Protein AF-A0A136KV71-F1 (afdb_monomer)

Radius of gyration: 26.89 Å; Cα contacts (8 Å, |Δi|>4): 165; chains: 1; bounding box: 54×26×66 Å

Structure (mmCIF, N/CA/C/O backbone):
data_AF-A0A136KV71-F1
#
_entry.id   AF-A0A136KV71-F1
#
loop_
_atom_site.group_PDB
_atom_site.id
_atom_site.type_symbol
_atom_site.label_atom_id
_atom_site.label_alt_id
_atom_site.label_comp_id
_atom_site.label_asym_id
_atom_site.label_entity_id
_atom_site.label_seq_id
_atom_site.pdbx_PDB_ins_code
_atom_site.Cartn_x
_atom_site.Cartn_y
_atom_site.Cartn_z
_atom_site.occupancy
_atom_site.B_iso_or_equiv
_atom_site.auth_seq_id
_atom_site.auth_comp_id
_atom_site.auth_asym_id
_atom_site.auth_atom_id
_atom_site.pdbx_PDB_model_num
ATOM 1 N N . MET A 1 1 ? 0.129 -6.259 -42.209 1.00 40.81 1 MET A N 1
ATOM 2 C CA . MET A 1 1 ? 1.131 -6.061 -43.282 1.00 40.81 1 MET A CA 1
ATOM 3 C C . MET A 1 1 ? 2.513 -5.960 -42.633 1.00 40.81 1 MET A C 1
ATOM 5 O O . MET A 1 1 ? 2.962 -4.865 -42.352 1.00 40.81 1 MET A O 1
ATOM 9 N N . CYS A 1 2 ? 3.136 -7.091 -42.280 1.00 46.41 2 CYS A N 1
ATOM 10 C CA . CYS A 1 2 ? 4.347 -7.128 -41.432 1.00 46.41 2 CYS A CA 1
ATOM 11 C C . CYS A 1 2 ? 5.472 -8.001 -42.032 1.00 46.41 2 CYS A C 1
ATOM 13 O O . CYS A 1 2 ? 6.315 -8.516 -41.312 1.00 46.41 2 CYS A O 1
ATOM 15 N N . GLY A 1 3 ? 5.452 -8.228 -43.351 1.00 40.97 3 GLY A N 1
ATOM 16 C CA . GLY A 1 3 ? 6.391 -9.139 -44.025 1.00 40.97 3 GLY A CA 1
ATOM 17 C C . GLY A 1 3 ? 7.453 -8.457 -44.891 1.00 40.97 3 GLY A C 1
ATOM 18 O O . GLY A 1 3 ? 8.507 -9.033 -45.126 1.00 40.97 3 GLY A O 1
ATOM 19 N N . ALA A 1 4 ? 7.214 -7.226 -45.355 1.00 42.41 4 ALA A N 1
ATOM 20 C CA . ALA A 1 4 ? 8.092 -6.585 -46.341 1.00 42.41 4 ALA A CA 1
ATOM 21 C C . ALA A 1 4 ? 9.258 -5.792 -45.718 1.00 42.41 4 ALA A C 1
ATOM 23 O O . ALA A 1 4 ? 10.309 -5.652 -46.337 1.00 42.41 4 ALA A O 1
ATOM 24 N N . SER A 1 5 ? 9.116 -5.308 -44.479 1.00 46.31 5 SER A N 1
ATOM 25 C CA . SER A 1 5 ? 10.135 -4.463 -43.832 1.00 46.31 5 SER A CA 1
ATOM 26 C C . SER A 1 5 ? 11.303 -5.255 -43.232 1.00 46.31 5 SER A C 1
ATOM 28 O O . SER A 1 5 ? 12.401 -4.720 -43.111 1.00 46.31 5 SER A O 1
ATOM 30 N N . ALA A 1 6 ? 11.098 -6.534 -42.898 1.00 46.28 6 ALA A N 1
ATOM 31 C CA . ALA A 1 6 ? 12.147 -7.388 -42.335 1.00 46.28 6 ALA A CA 1
ATOM 32 C C . ALA A 1 6 ? 13.170 -7.844 -43.393 1.00 46.28 6 ALA A C 1
ATOM 34 O O . ALA A 1 6 ? 14.353 -7.991 -43.094 1.00 46.28 6 ALA A O 1
ATOM 35 N N . LEU A 1 7 ? 12.739 -8.008 -44.649 1.00 46.44 7 LEU A N 1
ATOM 36 C CA . LEU A 1 7 ? 13.614 -8.471 -45.731 1.00 46.44 7 LEU A CA 1
ATOM 37 C C . LEU A 1 7 ? 14.501 -7.355 -46.302 1.00 46.44 7 LEU A C 1
ATOM 39 O O . LEU A 1 7 ? 15.634 -7.622 -46.696 1.00 46.44 7 LEU A O 1
ATOM 43 N N . PHE A 1 8 ? 14.053 -6.095 -46.261 1.00 45.19 8 PHE A N 1
ATOM 44 C CA . PHE A 1 8 ? 14.898 -4.956 -46.645 1.00 45.19 8 PHE A CA 1
ATOM 45 C C . PHE A 1 8 ? 16.028 -4.679 -45.640 1.00 45.19 8 PHE A C 1
ATOM 47 O O . PHE A 1 8 ? 17.104 -4.233 -46.039 1.00 45.19 8 PHE A O 1
ATOM 54 N N . PHE A 1 9 ? 15.820 -4.984 -44.354 1.00 46.62 9 PHE A N 1
ATOM 55 C CA . PHE A 1 9 ? 16.838 -4.806 -43.311 1.00 46.62 9 PHE A CA 1
ATOM 56 C C . PHE A 1 9 ? 17.937 -5.880 -43.354 1.00 46.62 9 PHE A C 1
ATOM 58 O O . PHE A 1 9 ? 19.093 -5.581 -43.062 1.00 46.62 9 PHE A O 1
ATOM 65 N N . GLY A 1 10 ? 17.604 -7.109 -43.765 1.00 45.44 10 GLY A N 1
ATOM 66 C CA . GLY A 1 10 ? 18.573 -8.206 -43.874 1.00 45.44 10 GLY A CA 1
ATOM 67 C C . GLY A 1 10 ? 19.591 -8.028 -45.007 1.00 45.44 10 GLY A C 1
ATOM 68 O O . GLY A 1 10 ? 20.762 -8.350 -44.834 1.00 45.44 10 GLY A O 1
ATOM 69 N N . TYR A 1 11 ? 19.180 -7.460 -46.146 1.00 44.66 11 TYR A N 1
ATOM 70 C CA . TYR A 1 11 ? 20.065 -7.273 -47.306 1.00 44.66 11 TYR A CA 1
ATOM 71 C C . TYR A 1 11 ? 21.148 -6.205 -47.065 1.00 44.66 11 TYR A C 1
ATOM 73 O O . TYR A 1 11 ? 22.308 -6.430 -47.408 1.00 44.66 11 TYR A O 1
ATOM 81 N N . LYS A 1 12 ? 20.819 -5.086 -46.400 1.00 43.16 12 LYS A N 1
ATOM 82 C CA . LYS A 1 12 ? 21.816 -4.048 -46.065 1.00 43.16 12 LYS A CA 1
ATOM 83 C C . LYS A 1 12 ? 22.798 -4.457 -44.964 1.00 43.16 12 LYS A C 1
ATOM 85 O O . LYS A 1 12 ? 23.846 -3.833 -44.838 1.00 43.16 12 LYS A O 1
ATOM 90 N N . LEU A 1 13 ? 22.480 -5.491 -44.186 1.00 48.66 13 LEU A N 1
ATOM 91 C CA . LEU A 1 13 ? 23.359 -6.031 -43.146 1.00 48.66 13 LEU A CA 1
ATOM 92 C C . LEU A 1 13 ? 24.477 -6.926 -43.708 1.00 48.66 13 LEU A C 1
ATOM 94 O O . LEU A 1 13 ? 25.448 -7.183 -43.003 1.00 48.66 13 LEU A O 1
ATOM 98 N N . LEU A 1 14 ? 24.369 -7.374 -44.965 1.00 49.75 14 LEU A N 1
ATOM 99 C CA . LEU A 1 14 ? 25.337 -8.288 -45.582 1.00 49.75 14 LEU A CA 1
ATOM 100 C C . LEU A 1 14 ? 26.337 -7.613 -46.531 1.00 49.75 14 LEU A C 1
ATOM 102 O O . LEU A 1 14 ? 27.346 -8.234 -46.853 1.00 49.75 14 LEU A O 1
ATOM 106 N N . THR A 1 15 ? 26.110 -6.371 -46.971 1.00 51.72 15 THR A N 1
ATOM 107 C CA . THR A 1 15 ? 26.926 -5.774 -48.047 1.00 51.72 15 THR A CA 1
ATOM 108 C C . THR A 1 15 ? 27.909 -4.678 -47.636 1.00 51.72 15 THR A C 1
ATOM 110 O O . THR A 1 15 ? 28.564 -4.156 -48.523 1.00 51.72 15 THR A O 1
ATOM 113 N N . ASP A 1 16 ? 28.082 -4.333 -46.355 1.00 52.75 16 ASP A N 1
ATOM 114 C CA . ASP A 1 16 ? 29.047 -3.275 -45.972 1.00 52.75 16 ASP A CA 1
ATOM 115 C C . ASP A 1 16 ? 29.678 -3.463 -44.578 1.00 52.75 16 ASP A C 1
ATOM 117 O O . ASP A 1 16 ? 29.833 -2.530 -43.788 1.00 52.75 16 ASP A O 1
ATOM 121 N N . VAL A 1 17 ? 30.099 -4.689 -44.253 1.00 52.97 17 VAL A N 1
ATOM 122 C CA . VAL A 1 17 ? 30.849 -4.974 -43.008 1.00 52.97 17 VAL A CA 1
ATOM 123 C C . VAL A 1 17 ? 32.322 -4.520 -43.084 1.00 52.97 17 VAL A C 1
ATOM 125 O O . VAL A 1 17 ? 33.074 -4.676 -42.126 1.00 52.97 17 VAL A O 1
ATOM 128 N N . SER A 1 18 ? 32.759 -3.941 -44.207 1.00 58.09 18 SER A N 1
ATOM 129 C CA . SER A 1 18 ? 34.147 -3.520 -44.442 1.00 58.09 18 SER A CA 1
ATOM 130 C C . SER A 1 18 ? 34.430 -2.048 -44.128 1.00 58.09 18 SER A C 1
ATOM 132 O O . SER A 1 18 ? 35.557 -1.599 -44.331 1.00 58.09 18 SER A O 1
ATOM 134 N N . SER A 1 19 ? 33.448 -1.281 -43.636 1.00 64.12 19 SER A N 1
ATOM 135 C CA . SER A 1 19 ? 33.658 0.126 -43.273 1.00 64.12 19 SER A CA 1
ATOM 136 C C . SER A 1 19 ? 33.757 0.324 -41.748 1.00 64.12 19 SER A C 1
ATOM 138 O O . SER A 1 19 ? 32.893 -0.138 -40.997 1.00 64.12 19 SER A O 1
ATOM 140 N N . PRO A 1 20 ? 34.766 1.068 -41.252 1.00 65.00 20 PRO A N 1
ATOM 141 C CA . PRO A 1 20 ? 34.878 1.431 -39.837 1.00 65.00 20 PRO A CA 1
ATOM 142 C C . PRO A 1 20 ? 33.704 2.262 -39.285 1.00 65.00 20 PRO A C 1
ATOM 144 O O . PRO A 1 20 ? 33.644 2.529 -38.095 1.00 65.00 20 PRO A O 1
ATOM 147 N N . SER A 1 21 ? 32.767 2.719 -40.109 1.00 68.88 21 SER A N 1
ATOM 148 C CA . SER A 1 21 ? 31.577 3.436 -39.641 1.00 68.88 21 SER A CA 1
ATOM 149 C C . SER A 1 21 ? 30.410 2.494 -39.324 1.00 68.88 21 SER A C 1
ATOM 151 O O . SER A 1 21 ? 29.578 2.823 -38.478 1.00 68.88 21 SER A O 1
ATOM 153 N N . ALA A 1 22 ? 30.351 1.303 -39.933 1.00 69.62 22 ALA A N 1
ATOM 154 C CA . ALA A 1 22 ? 29.248 0.356 -39.755 1.00 69.62 22 ALA A CA 1
ATOM 155 C C . ALA A 1 22 ? 29.199 -0.267 -38.345 1.00 69.62 22 ALA A C 1
ATOM 157 O O . ALA A 1 22 ? 28.118 -0.460 -37.778 1.00 69.62 22 ALA A O 1
ATOM 158 N N . TRP A 1 23 ? 30.356 -0.532 -37.731 1.00 74.31 23 TRP A N 1
ATOM 159 C CA . TRP A 1 23 ? 30.406 -1.102 -36.378 1.00 74.31 23 TRP A CA 1
ATOM 160 C C . TRP A 1 23 ? 29.950 -0.101 -35.307 1.00 74.31 23 TRP A C 1
ATOM 162 O O . TRP A 1 2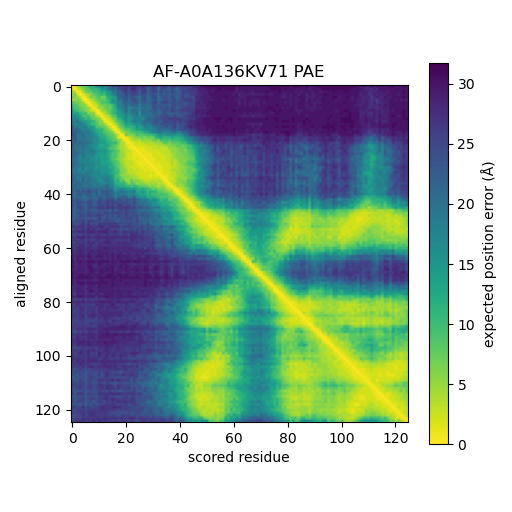3 ? 29.278 -0.494 -34.354 1.00 74.31 23 TRP A O 1
ATOM 172 N N . VAL A 1 24 ? 30.219 1.197 -35.501 1.00 81.69 24 VAL A N 1
ATOM 173 C CA . VAL A 1 24 ? 29.773 2.271 -34.596 1.00 81.69 24 VAL A CA 1
ATOM 174 C C . VAL A 1 24 ? 28.246 2.326 -34.543 1.00 81.69 24 VAL A C 1
ATOM 176 O O . VAL A 1 24 ? 27.6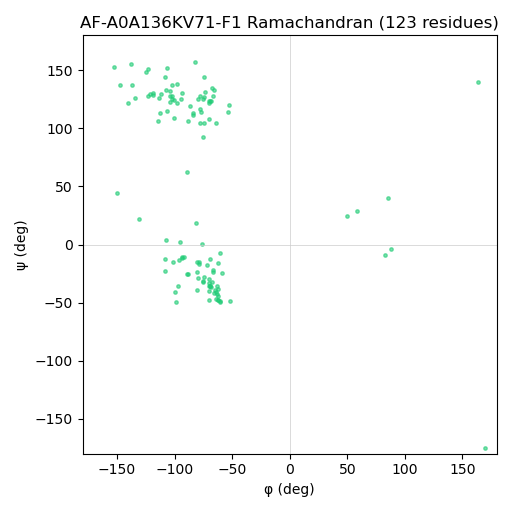57 2.305 -33.461 1.00 81.69 24 VAL A O 1
ATOM 179 N N . TRP A 1 25 ? 27.587 2.309 -35.705 1.00 76.81 25 TRP A N 1
ATOM 180 C CA . TRP A 1 25 ? 26.124 2.294 -35.785 1.00 76.81 25 TRP A CA 1
ATOM 181 C C . TRP A 1 25 ? 25.509 1.033 -35.178 1.00 76.81 25 TRP A C 1
ATOM 183 O O . TRP A 1 25 ? 24.471 1.107 -34.517 1.00 76.81 25 TRP A O 1
ATOM 193 N N . THR A 1 26 ? 26.175 -0.112 -35.333 1.00 82.62 26 THR A N 1
ATOM 194 C CA . THR A 1 26 ? 25.725 -1.381 -34.751 1.00 82.62 26 THR A CA 1
ATOM 195 C C . THR A 1 26 ? 25.733 -1.317 -33.222 1.00 82.62 26 THR A C 1
ATOM 197 O O . THR A 1 26 ? 24.722 -1.637 -32.597 1.00 82.62 26 THR A O 1
ATOM 200 N N . ILE A 1 27 ? 26.813 -0.816 -32.611 1.00 84.31 27 ILE A N 1
ATOM 201 C CA . ILE A 1 27 ? 26.914 -0.664 -31.150 1.00 84.31 27 ILE A CA 1
ATOM 202 C C . ILE A 1 27 ? 25.857 0.310 -30.618 1.00 84.31 27 ILE A C 1
ATOM 204 O O . ILE A 1 27 ? 25.184 0.004 -29.632 1.00 84.31 27 ILE A O 1
ATOM 208 N N . ILE A 1 28 ? 25.664 1.452 -31.287 1.00 84.50 28 ILE A N 1
ATOM 209 C CA . ILE A 1 28 ? 24.644 2.438 -30.900 1.00 84.50 28 ILE A CA 1
ATOM 210 C C . ILE A 1 28 ? 23.251 1.799 -30.954 1.00 84.50 28 ILE A C 1
ATOM 212 O O . ILE A 1 28 ? 22.502 1.865 -29.980 1.00 84.50 28 ILE A O 1
ATOM 216 N N . SER A 1 29 ? 22.912 1.115 -32.049 1.00 83.69 29 SER A N 1
ATOM 217 C CA . SER A 1 29 ? 21.606 0.464 -32.192 1.00 83.69 29 SER A CA 1
ATOM 218 C C . SER A 1 29 ? 21.366 -0.626 -31.140 1.00 83.69 29 SER A C 1
ATOM 220 O O . SER A 1 29 ? 20.265 -0.718 -30.593 1.00 83.69 29 SER A O 1
ATOM 222 N N . ALA A 1 30 ? 22.397 -1.401 -30.787 1.00 82.88 30 ALA A N 1
ATOM 223 C CA . ALA A 1 30 ? 22.318 -2.427 -29.753 1.00 82.88 30 ALA A CA 1
ATOM 224 C C . ALA A 1 30 ? 22.084 -1.813 -28.365 1.00 82.88 30 ALA A C 1
ATOM 226 O O . ALA A 1 30 ? 21.239 -2.302 -27.614 1.00 82.88 30 ALA A O 1
ATOM 227 N N . PHE A 1 31 ? 22.764 -0.706 -28.045 1.00 83.88 31 PHE A N 1
ATOM 228 C CA . PHE A 1 31 ? 22.568 0.020 -26.789 1.00 83.88 31 PHE A CA 1
ATOM 229 C C . PHE A 1 31 ? 21.142 0.569 -26.668 1.00 83.88 31 PHE A C 1
ATOM 231 O O . PHE A 1 31 ? 20.471 0.333 -25.662 1.00 83.88 31 PHE A O 1
ATOM 238 N N . PHE A 1 32 ? 20.638 1.229 -27.715 1.00 80.38 32 PHE A N 1
ATOM 239 C CA . PHE A 1 32 ? 19.266 1.740 -27.740 1.00 80.38 32 PHE A CA 1
ATOM 240 C C . PHE A 1 32 ? 18.232 0.609 -27.652 1.00 80.38 32 PHE A C 1
ATOM 242 O O . PHE A 1 32 ? 17.295 0.697 -26.863 1.00 80.38 32 PHE A O 1
ATOM 249 N N . THR A 1 33 ? 18.426 -0.496 -28.372 1.00 81.38 33 THR A N 1
ATOM 250 C CA . THR A 1 33 ? 17.514 -1.652 -28.323 1.00 81.38 33 THR A CA 1
ATOM 251 C C . THR A 1 33 ? 17.500 -2.304 -26.937 1.00 81.38 33 THR A C 1
ATOM 253 O O . THR A 1 33 ? 16.435 -2.643 -26.419 1.00 81.38 33 THR A O 1
ATOM 256 N N . ALA A 1 34 ? 18.656 -2.432 -26.281 1.00 75.44 34 ALA A N 1
ATOM 257 C CA . ALA A 1 34 ? 18.752 -2.965 -24.922 1.00 75.44 34 ALA A CA 1
ATOM 258 C C . ALA A 1 34 ? 18.123 -2.026 -23.874 1.00 75.44 34 ALA A C 1
ATOM 260 O O . ALA A 1 34 ? 17.482 -2.487 -22.930 1.00 75.44 34 ALA A O 1
ATOM 261 N N . PHE A 1 35 ? 18.266 -0.710 -24.049 1.00 74.75 35 PHE A N 1
ATOM 262 C CA . PHE A 1 35 ? 17.682 0.286 -23.151 1.00 74.75 35 PHE A CA 1
ATOM 263 C C . PHE A 1 35 ? 16.152 0.340 -23.275 1.00 74.75 35 PHE A C 1
ATOM 265 O O . PHE A 1 35 ? 15.440 0.256 -22.275 1.00 74.75 35 PHE A O 1
ATOM 272 N N . PHE A 1 36 ? 15.635 0.391 -24.505 1.00 66.94 36 PHE A N 1
ATOM 273 C CA . PHE A 1 36 ? 14.193 0.425 -24.759 1.00 66.94 36 PHE A CA 1
ATOM 274 C C . PHE A 1 36 ? 13.504 -0.905 -24.441 1.00 66.94 36 PHE A C 1
ATOM 276 O O . PHE A 1 36 ? 12.393 -0.897 -23.912 1.00 66.94 36 PHE A O 1
ATOM 283 N N . SER A 1 37 ? 14.157 -2.047 -24.685 1.00 66.25 37 SER A N 1
ATOM 284 C CA . SER A 1 37 ? 13.577 -3.349 -24.330 1.00 66.25 37 SER A CA 1
ATOM 285 C C . SER A 1 37 ? 13.416 -3.510 -22.819 1.00 66.25 37 SER A C 1
ATOM 287 O O . SER A 1 37 ? 12.372 -3.976 -22.386 1.00 66.25 37 SER A O 1
ATOM 289 N N . ARG A 1 38 ? 14.359 -3.040 -21.991 1.00 60.62 38 ARG A N 1
ATOM 290 C CA . ARG A 1 38 ? 14.208 -3.078 -20.522 1.00 60.62 38 ARG A CA 1
ATOM 291 C C . ARG A 1 38 ? 13.109 -2.149 -19.992 1.00 60.62 38 ARG A C 1
ATOM 293 O O . ARG A 1 38 ? 12.470 -2.493 -19.004 1.00 60.62 38 ARG A O 1
ATOM 300 N N . GLY A 1 39 ? 12.859 -1.010 -20.642 1.00 56.44 39 GLY A N 1
ATOM 301 C CA . GLY A 1 39 ? 11.809 -0.066 -20.233 1.00 56.44 39 GLY A CA 1
ATOM 302 C C . GLY A 1 39 ? 10.381 -0.519 -20.564 1.00 56.44 39 GLY A C 1
ATOM 303 O O . GLY A 1 39 ? 9.446 -0.168 -19.851 1.00 56.44 39 GLY A O 1
ATOM 304 N N . LEU A 1 40 ? 10.200 -1.326 -21.615 1.0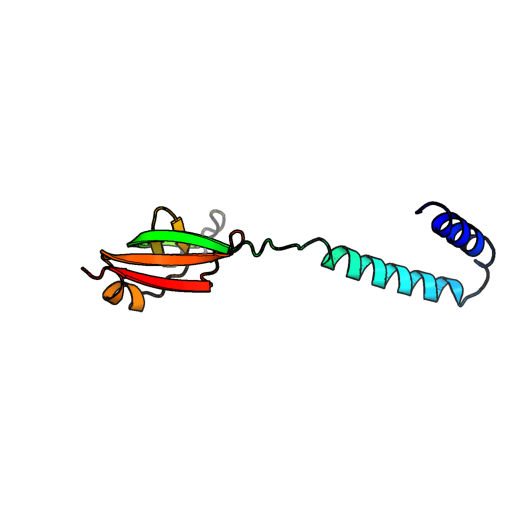0 54.50 40 LEU A N 1
ATOM 305 C CA . LEU A 1 40 ? 8.879 -1.741 -22.112 1.00 54.50 40 LEU A CA 1
ATOM 306 C C . LEU A 1 40 ? 8.206 -2.861 -21.300 1.00 54.50 40 LEU A C 1
ATOM 308 O O . LEU A 1 40 ? 6.99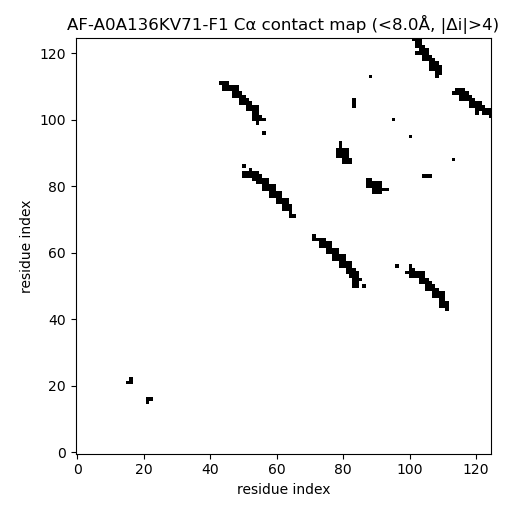7 -3.057 -21.439 1.00 54.50 40 LEU A O 1
ATOM 312 N N . PHE A 1 41 ? 8.951 -3.590 -20.462 1.00 56.56 41 PHE A N 1
ATOM 313 C CA . PHE A 1 41 ? 8.413 -4.734 -19.710 1.00 56.56 41 PHE A CA 1
ATOM 314 C C . PHE A 1 41 ? 7.911 -4.401 -18.303 1.00 56.56 41 PHE A C 1
ATOM 316 O O . PHE A 1 41 ? 7.193 -5.210 -17.723 1.00 56.56 41 PHE A O 1
ATOM 323 N N . ASN A 1 42 ? 8.182 -3.204 -17.778 1.00 56.97 42 ASN A N 1
ATOM 324 C CA . ASN A 1 42 ? 7.610 -2.769 -16.503 1.00 56.97 42 ASN A CA 1
ATOM 325 C C . ASN A 1 42 ? 6.264 -2.074 -16.735 1.00 56.97 42 ASN A C 1
ATOM 327 O O . ASN A 1 42 ? 6.098 -0.887 -16.458 1.00 56.97 42 ASN A O 1
ATOM 331 N N . LYS A 1 43 ? 5.288 -2.811 -17.273 1.00 56.44 43 LYS A N 1
ATOM 332 C CA . LYS A 1 43 ? 3.891 -2.376 -17.219 1.00 56.44 43 LYS A CA 1
ATOM 333 C C . LYS A 1 43 ? 3.392 -2.616 -15.798 1.00 56.44 43 LYS A C 1
ATOM 335 O O . LYS A 1 43 ? 2.970 -3.720 -15.481 1.00 56.44 43 LYS A O 1
ATOM 340 N N . VAL A 1 44 ? 3.497 -1.598 -14.950 1.00 61.31 44 VAL A N 1
ATOM 341 C CA . VAL A 1 44 ? 2.783 -1.577 -13.669 1.00 61.31 44 VAL A CA 1
ATOM 342 C C . VAL A 1 44 ? 1.304 -1.399 -13.998 1.00 61.31 44 VAL A C 1
ATOM 344 O O . VAL A 1 44 ? 0.944 -0.448 -14.698 1.00 61.31 44 VAL A O 1
ATOM 347 N N . ASP A 1 45 ? 0.459 -2.334 -13.569 1.00 62.59 45 ASP A N 1
ATOM 348 C CA . ASP A 1 45 ? -0.979 -2.218 -13.759 1.00 62.59 45 ASP A CA 1
ATOM 349 C C . ASP A 1 45 ? -1.507 -1.173 -12.766 1.00 62.59 45 ASP A C 1
ATOM 351 O O . ASP A 1 45 ? -1.616 -1.400 -11.559 1.00 62.59 45 ASP A O 1
ATOM 355 N N . TYR A 1 46 ? -1.810 0.018 -13.285 1.00 64.50 46 TYR A N 1
ATOM 356 C CA . TYR A 1 46 ? -2.413 1.110 -12.519 1.00 64.50 46 TYR A CA 1
ATOM 357 C C . TYR A 1 46 ? -3.933 0.954 -12.369 1.00 64.50 46 TYR A C 1
ATOM 359 O O . TYR A 1 46 ? -4.620 1.933 -12.075 1.00 64.50 46 TYR A O 1
ATOM 367 N N . SER A 1 47 ? -4.487 -0.249 -12.567 1.00 79.69 47 SER A N 1
ATOM 368 C CA . SER A 1 47 ? -5.889 -0.517 -12.259 1.00 79.69 47 SER A CA 1
ATOM 369 C C . SER A 1 47 ? -6.198 -0.102 -10.820 1.00 79.69 47 SER A C 1
ATOM 371 O O . SER A 1 47 ? -5.626 -0.620 -9.855 1.00 79.69 47 SER A O 1
ATOM 373 N N . VAL A 1 48 ? -7.143 0.826 -10.686 1.00 83.44 48 VAL A N 1
ATOM 374 C CA . VAL A 1 48 ? -7.626 1.299 -9.392 1.00 83.44 48 VAL A CA 1
ATOM 375 C C . VAL A 1 48 ? -8.577 0.256 -8.821 1.00 83.44 48 VAL A C 1
ATOM 377 O O . VAL A 1 48 ? -9.520 -0.171 -9.486 1.00 83.44 48 VAL A O 1
ATOM 380 N N . GLN A 1 49 ? -8.325 -0.157 -7.586 1.00 88.12 49 GLN A N 1
ATOM 381 C CA . GLN A 1 49 ? -9.235 -0.970 -6.793 1.00 88.12 49 GLN A CA 1
ATOM 382 C C . GLN A 1 49 ? -9.869 -0.125 -5.698 1.00 88.12 49 GLN A C 1
ATOM 384 O O . GLN A 1 49 ? -9.289 0.859 -5.242 1.00 88.12 49 GLN A O 1
ATOM 389 N N . LYS A 1 50 ? -11.074 -0.524 -5.293 1.00 88.06 50 LYS A N 1
ATOM 390 C CA . LYS A 1 50 ? -11.821 0.084 -4.198 1.00 88.06 50 LYS A CA 1
ATOM 391 C C . LYS A 1 50 ? -12.101 -0.985 -3.152 1.00 88.06 50 LYS A C 1
ATOM 393 O O . LYS A 1 50 ? -12.647 -2.031 -3.490 1.00 88.06 50 LYS A O 1
ATOM 398 N N . THR A 1 51 ? -11.785 -0.685 -1.899 1.00 88.38 51 THR A N 1
ATOM 399 C CA . THR A 1 51 ? -12.244 -1.454 -0.736 1.00 88.38 51 THR A CA 1
ATOM 400 C C . THR A 1 51 ? -12.992 -0.535 0.222 1.00 88.38 51 THR A C 1
ATOM 402 O O . THR A 1 51 ? -12.725 0.667 0.259 1.00 88.38 51 THR A O 1
ATOM 405 N N . GLN A 1 52 ? -13.947 -1.082 0.967 1.00 88.81 52 GLN A N 1
ATOM 406 C CA . GLN A 1 52 ? -14.720 -0.350 1.963 1.00 88.81 52 GLN A CA 1
ATOM 407 C C . GLN A 1 52 ? -14.864 -1.200 3.219 1.00 88.81 52 GLN A C 1
ATOM 409 O O . GLN A 1 52 ? -15.135 -2.398 3.136 1.00 88.81 52 GLN A O 1
ATOM 414 N N . GLY A 1 53 ? -14.708 -0.568 4.376 1.00 87.56 53 GLY A N 1
ATOM 415 C CA . GLY A 1 53 ? -15.030 -1.188 5.651 1.00 87.56 53 GLY A CA 1
ATOM 416 C C . GLY A 1 53 ? -14.530 -0.384 6.840 1.00 87.56 53 GLY A C 1
ATOM 417 O O . GLY A 1 53 ? -13.991 0.714 6.696 1.00 87.56 53 GLY A O 1
ATOM 418 N N . GLU A 1 54 ? -14.716 -0.965 8.020 1.00 87.00 54 GLU A N 1
ATOM 419 C CA . GLU A 1 54 ? -14.213 -0.417 9.276 1.00 87.00 54 GLU A CA 1
ATOM 420 C C . GLU A 1 54 ? -12.681 -0.442 9.292 1.00 87.00 54 GLU A C 1
ATOM 422 O O . GLU A 1 54 ? -12.058 -1.453 8.944 1.00 87.00 54 GLU A O 1
ATOM 427 N N . VAL A 1 55 ? -12.078 0.676 9.694 1.00 84.62 55 VAL A N 1
ATOM 428 C CA . VAL A 1 55 ? -10.625 0.802 9.801 1.00 84.62 55 VAL A CA 1
ATOM 429 C C . VAL A 1 55 ? -10.141 0.155 11.093 1.00 84.62 55 VAL A C 1
ATOM 431 O O . VAL A 1 55 ? -10.552 0.528 12.196 1.00 84.62 55 VAL A O 1
ATOM 434 N N . GLN A 1 56 ? -9.198 -0.775 10.960 1.00 82.00 56 GLN A N 1
ATOM 435 C CA . GLN A 1 56 ? -8.529 -1.424 12.083 1.00 82.00 56 GLN A CA 1
ATOM 436 C C . GLN A 1 56 ? -7.018 -1.234 11.973 1.00 82.00 56 GLN A C 1
ATOM 438 O O . GLN A 1 56 ? -6.419 -1.557 10.949 1.00 82.00 56 GLN A O 1
ATOM 443 N N . PHE A 1 57 ? -6.383 -0.741 13.034 1.00 80.38 57 PHE A N 1
ATOM 444 C CA . PHE A 1 57 ? -4.928 -0.635 13.098 1.00 80.38 57 PHE A CA 1
ATOM 445 C C . PHE A 1 57 ? -4.357 -1.782 13.922 1.00 80.38 57 PHE A C 1
ATOM 447 O O . PHE A 1 57 ? -4.718 -1.973 15.083 1.00 80.38 57 PHE A O 1
ATOM 454 N N . VAL A 1 58 ? -3.442 -2.536 13.321 1.00 77.25 58 VAL A N 1
ATOM 455 C CA . VAL A 1 58 ? -2.773 -3.670 13.958 1.00 77.25 58 VAL A CA 1
ATOM 456 C C . VAL A 1 58 ? -1.298 -3.335 14.129 1.00 77.25 58 VAL A C 1
ATOM 458 O O . VAL A 1 58 ? -0.602 -2.981 13.176 1.00 77.25 58 VAL A O 1
ATOM 461 N N . LYS A 1 59 ? -0.796 -3.445 15.363 1.00 76.94 59 LYS A N 1
ATOM 462 C CA . LYS A 1 59 ? 0.637 -3.320 15.642 1.00 76.94 59 LYS A CA 1
ATOM 463 C C . LYS A 1 59 ? 1.333 -4.613 15.225 1.00 76.94 59 LYS A C 1
ATOM 465 O O . LYS A 1 59 ? 1.128 -5.656 15.843 1.00 76.94 59 LYS A O 1
ATOM 470 N N . VAL A 1 60 ? 2.189 -4.534 14.214 1.00 71.81 60 VAL A N 1
ATOM 471 C CA . VAL A 1 60 ? 2.983 -5.659 13.723 1.00 71.81 60 VAL A CA 1
ATOM 472 C C . VAL A 1 60 ? 4.434 -5.463 14.145 1.00 71.81 60 VAL A C 1
ATOM 474 O O . VAL A 1 60 ? 5.118 -4.523 13.734 1.00 71.81 60 VAL A O 1
ATOM 477 N N . GLU A 1 61 ? 4.923 -6.358 14.996 1.00 72.25 61 GLU A N 1
ATOM 478 C CA . GLU A 1 61 ? 6.324 -6.368 15.408 1.00 72.25 61 GLU A CA 1
ATOM 479 C C . GLU A 1 61 ? 7.128 -7.209 14.415 1.00 72.25 61 GLU A C 1
ATOM 481 O O . GLU A 1 61 ? 7.043 -8.436 14.411 1.00 72.25 61 GLU A O 1
ATOM 486 N N . LYS A 1 62 ? 7.916 -6.554 13.553 1.00 65.25 62 LYS A N 1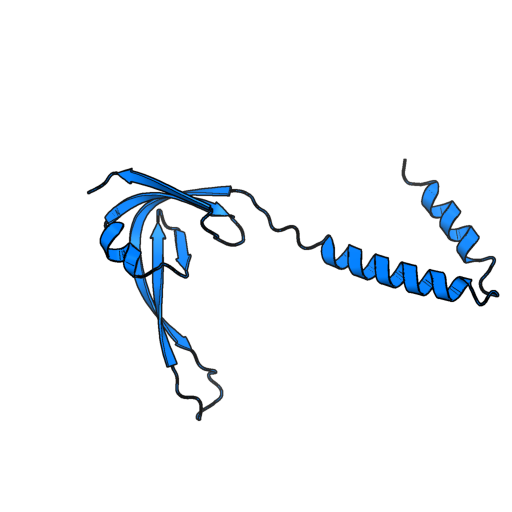
ATOM 487 C CA . LYS A 1 62 ? 8.843 -7.252 12.656 1.00 65.25 62 LYS A CA 1
ATOM 488 C C . LYS A 1 62 ? 10.220 -7.299 13.310 1.00 65.25 62 LYS A C 1
ATOM 490 O O . LYS A 1 62 ? 10.797 -6.282 13.704 1.00 65.25 62 LYS A O 1
ATOM 495 N N . LEU A 1 63 ? 10.750 -8.511 13.436 1.00 62.22 63 LEU A N 1
ATOM 496 C CA . LEU A 1 63 ? 12.134 -8.731 13.832 1.00 62.22 63 LEU A CA 1
ATOM 497 C C . LEU A 1 63 ? 13.008 -8.468 12.606 1.00 62.22 63 LEU A C 1
ATOM 499 O O . LEU A 1 63 ? 13.045 -9.280 11.685 1.00 62.22 63 LEU A O 1
ATOM 503 N N . SER A 1 64 ? 13.685 -7.322 12.576 1.00 55.16 64 SER A N 1
ATOM 504 C CA . SER A 1 64 ? 14.681 -7.044 11.542 1.00 55.16 64 SER A CA 1
ATOM 505 C C . SER A 1 64 ? 16.040 -7.608 11.978 1.00 55.16 64 SER A C 1
ATOM 507 O O . SER A 1 64 ? 16.561 -7.261 13.042 1.00 55.16 64 SER A O 1
ATOM 509 N N . GLY A 1 65 ? 16.582 -8.541 11.192 1.00 56.41 65 GLY A N 1
ATOM 510 C CA . GLY A 1 65 ? 17.891 -9.164 11.410 1.00 56.41 65 GLY A CA 1
ATOM 511 C C . GLY A 1 65 ? 18.050 -10.454 10.602 1.00 56.41 65 GLY A C 1
ATOM 512 O O . GLY A 1 65 ? 17.100 -11.225 10.483 1.00 56.41 65 GLY A O 1
ATOM 513 N N . SER A 1 66 ? 19.235 -10.693 10.034 1.00 53.41 66 SER A N 1
ATOM 514 C CA . SER A 1 66 ? 19.534 -11.968 9.372 1.00 53.41 66 SER A CA 1
ATOM 515 C C . SER A 1 66 ? 19.584 -13.087 10.413 1.00 53.41 66 SER A C 1
ATOM 517 O O . SER A 1 66 ? 20.220 -12.936 11.455 1.00 53.41 66 SER A O 1
ATOM 519 N N . ALA A 1 67 ? 18.953 -14.230 10.132 1.00 58.62 67 ALA A N 1
ATOM 520 C CA . ALA A 1 67 ? 19.029 -15.411 10.995 1.00 58.62 67 ALA A CA 1
ATOM 521 C C . ALA A 1 67 ? 20.466 -15.962 11.130 1.00 58.62 67 ALA A C 1
ATOM 523 O O . ALA A 1 67 ? 20.732 -16.750 12.034 1.00 58.62 67 ALA A O 1
ATOM 524 N N . SER A 1 68 ? 21.379 -15.549 10.242 1.00 60.38 68 SER A N 1
ATOM 525 C CA . SER A 1 68 ? 22.742 -16.073 10.125 1.00 60.38 68 SER A CA 1
ATOM 526 C C . SER A 1 68 ? 23.810 -15.329 10.932 1.00 60.38 68 SER A C 1
ATOM 528 O O . SER A 1 68 ? 24.923 -15.837 11.010 1.00 60.38 68 SER A O 1
ATOM 530 N N . ASP A 1 69 ? 23.520 -14.156 11.509 1.00 56.06 69 ASP A N 1
ATOM 531 C CA . ASP A 1 69 ? 24.539 -13.337 12.182 1.00 56.06 69 ASP A CA 1
ATOM 532 C C . ASP A 1 69 ? 24.282 -13.222 13.696 1.00 56.06 69 ASP A C 1
ATOM 534 O O . ASP A 1 69 ? 23.386 -12.483 14.118 1.00 56.06 69 ASP A O 1
ATOM 538 N N . PRO A 1 70 ? 25.066 -13.910 14.551 1.00 58.47 70 PRO A N 1
ATOM 539 C CA . PRO A 1 70 ? 24.900 -13.859 16.007 1.00 58.47 70 PRO A CA 1
ATOM 540 C C . PRO A 1 70 ? 25.280 -12.497 16.617 1.00 58.47 70 PRO A C 1
ATOM 542 O O . PRO A 1 70 ? 24.954 -12.227 17.771 1.00 58.47 70 PRO A O 1
ATOM 545 N N . THR A 1 71 ? 25.943 -11.628 15.849 1.00 57.00 71 THR A N 1
ATOM 546 C CA . THR A 1 71 ? 26.474 -10.334 16.310 1.00 57.00 71 THR A CA 1
ATOM 547 C C . THR A 1 71 ? 25.539 -9.157 16.005 1.00 57.00 71 THR A C 1
ATOM 549 O O . THR A 1 71 ? 25.713 -8.067 16.553 1.00 57.00 71 THR A O 1
ATOM 552 N N . TYR A 1 72 ? 24.525 -9.342 15.151 1.00 54.69 72 TYR A N 1
ATOM 553 C CA . TYR A 1 72 ? 23.616 -8.258 14.784 1.00 54.69 72 TYR A CA 1
ATOM 554 C C . TYR A 1 72 ? 22.511 -8.119 15.837 1.00 54.69 72 TYR A C 1
ATOM 556 O O . TYR A 1 72 ? 21.650 -8.989 15.985 1.00 54.69 72 TYR A O 1
ATOM 564 N N . LYS A 1 73 ? 22.523 -7.009 16.589 1.00 53.66 73 LYS A N 1
ATOM 565 C CA . LYS A 1 73 ? 21.419 -6.647 17.490 1.00 53.66 73 LYS A CA 1
ATOM 566 C C . LYS A 1 73 ? 20.118 -6.646 16.685 1.00 53.66 73 LYS A C 1
ATOM 568 O O . LYS A 1 73 ? 19.946 -5.836 15.778 1.00 53.66 73 LYS A O 1
ATOM 573 N N . ARG A 1 74 ? 19.210 -7.569 17.017 1.00 56.47 74 ARG A N 1
ATOM 574 C CA . ARG A 1 74 ? 17.866 -7.634 16.432 1.00 56.47 74 ARG A CA 1
ATOM 575 C C . ARG A 1 74 ? 17.116 -6.371 16.833 1.00 56.47 74 ARG A C 1
ATOM 577 O O . ARG A 1 74 ? 16.689 -6.244 17.980 1.00 56.47 74 ARG A O 1
ATOM 584 N N . ASN A 1 75 ? 16.956 -5.440 15.902 1.00 53.88 75 ASN A N 1
ATOM 585 C CA . ASN A 1 75 ? 16.123 -4.273 16.137 1.00 53.88 75 ASN A CA 1
ATOM 586 C C . ASN A 1 75 ? 14.663 -4.702 15.981 1.00 53.88 75 ASN A C 1
ATOM 588 O O . ASN A 1 75 ? 14.236 -5.138 14.905 1.00 53.88 75 ASN A O 1
ATOM 592 N N . LYS A 1 76 ? 13.904 -4.605 17.079 1.00 55.19 76 LYS A N 1
ATOM 593 C CA . LYS A 1 76 ? 12.443 -4.689 17.044 1.00 55.19 76 LYS A CA 1
ATOM 594 C C . LYS A 1 76 ? 11.933 -3.427 16.365 1.00 55.19 76 LYS A C 1
ATOM 596 O O . LYS A 1 76 ? 12.000 -2.348 16.945 1.00 55.19 76 LYS A O 1
ATOM 601 N N . VAL A 1 77 ? 11.442 -3.570 15.142 1.00 58.41 77 VAL A N 1
ATOM 602 C CA . VAL A 1 77 ? 10.768 -2.486 14.433 1.00 58.41 77 VAL A CA 1
ATOM 603 C C . VAL A 1 77 ? 9.274 -2.755 14.561 1.00 58.41 77 VAL A C 1
ATOM 605 O O . VAL A 1 77 ? 8.756 -3.733 14.022 1.00 58.41 77 VAL A O 1
ATOM 608 N N . SER A 1 78 ? 8.589 -1.932 15.351 1.00 59.69 78 SER A N 1
ATOM 609 C CA . SER A 1 78 ? 7.131 -1.948 15.434 1.00 59.69 78 SER A CA 1
ATOM 610 C C . SER A 1 78 ? 6.566 -1.097 14.303 1.00 59.69 78 SER A C 1
ATOM 612 O O . SER A 1 78 ? 6.740 0.120 14.323 1.00 59.69 78 SER A O 1
ATOM 614 N N . ASN A 1 79 ? 5.887 -1.726 13.348 1.00 64.06 79 ASN A N 1
ATOM 615 C CA . ASN A 1 79 ? 5.157 -1.032 12.293 1.00 64.06 79 ASN A CA 1
ATOM 616 C C . ASN A 1 79 ? 3.655 -1.182 12.540 1.00 64.06 79 ASN A C 1
ATOM 618 O O . ASN A 1 79 ? 3.203 -2.228 12.999 1.00 64.06 79 ASN A O 1
ATOM 622 N N . TYR A 1 80 ? 2.881 -0.145 12.234 1.00 70.31 80 TYR A N 1
ATOM 623 C CA . TYR A 1 80 ? 1.423 -0.228 12.235 1.00 70.31 80 TYR A CA 1
ATOM 624 C C . TYR A 1 80 ? 0.938 -0.558 10.822 1.00 70.31 80 TYR A C 1
ATOM 626 O O . TYR A 1 80 ? 1.364 0.062 9.841 1.00 70.31 80 TYR A O 1
ATOM 634 N N . GLU A 1 81 ? 0.073 -1.561 10.722 1.00 78.62 81 GLU A N 1
ATOM 635 C CA . GLU A 1 81 ? -0.618 -1.937 9.489 1.00 78.62 81 GLU A CA 1
ATOM 636 C C . GLU A 1 81 ? -2.093 -1.528 9.621 1.00 78.62 81 GLU A C 1
ATOM 638 O O . GLU A 1 81 ? -2.710 -1.731 10.668 1.00 78.62 81 GLU A O 1
ATOM 643 N N . MET A 1 82 ? -2.635 -0.884 8.586 1.00 82.06 82 MET A N 1
ATOM 644 C CA . MET A 1 82 ? -4.026 -0.423 8.539 1.00 82.06 82 MET A CA 1
ATOM 645 C C . MET A 1 82 ? -4.842 -1.387 7.688 1.00 82.06 82 MET A C 1
ATOM 647 O O . MET A 1 82 ? -4.476 -1.655 6.545 1.00 82.06 82 MET A O 1
ATOM 651 N N . HIS A 1 83 ? -5.929 -1.914 8.237 1.00 85.38 83 HIS A N 1
ATOM 652 C CA . HIS A 1 83 ? -6.811 -2.868 7.576 1.00 85.38 83 HIS A CA 1
ATOM 653 C C . HIS A 1 83 ? -8.166 -2.223 7.288 1.00 85.38 83 HIS A C 1
ATOM 655 O O . HIS A 1 83 ? -8.763 -1.639 8.191 1.00 85.38 83 HIS A O 1
ATOM 661 N N . ILE A 1 84 ? -8.647 -2.331 6.045 1.00 84.06 84 ILE A N 1
ATOM 662 C CA . ILE A 1 84 ? -9.933 -1.769 5.601 1.00 84.06 84 ILE A CA 1
ATOM 663 C C . ILE A 1 84 ? -10.603 -2.761 4.654 1.00 84.06 84 ILE A C 1
ATOM 665 O O . ILE A 1 84 ? -10.027 -3.138 3.633 1.00 84.06 84 ILE A O 1
ATOM 669 N N . GLY A 1 85 ? -11.815 -3.209 4.992 1.00 80.81 85 GLY A N 1
ATOM 670 C CA . GLY A 1 85 ? -12.591 -4.116 4.134 1.00 80.81 85 GLY A CA 1
ATOM 671 C C . GLY A 1 85 ? -11.884 -5.441 3.809 1.00 80.81 85 GLY A C 1
ATOM 672 O O . GLY A 1 85 ? -12.085 -5.999 2.736 1.00 80.81 85 GLY A O 1
ATOM 673 N N . GLY A 1 86 ? -11.013 -5.925 4.703 1.00 82.00 86 GLY A N 1
ATOM 674 C CA . GLY A 1 86 ? -10.221 -7.149 4.509 1.00 82.00 86 GLY A CA 1
ATOM 675 C C . GLY A 1 86 ? -8.874 -6.959 3.798 1.00 82.00 86 GLY A C 1
ATOM 676 O O . GLY A 1 86 ? -8.110 -7.917 3.705 1.00 82.00 86 GLY A O 1
ATOM 677 N N . GLU A 1 87 ? -8.545 -5.746 3.347 1.00 84.69 87 GLU A N 1
ATOM 678 C CA . GLU A 1 87 ? -7.251 -5.421 2.736 1.00 84.69 87 GLU A CA 1
ATOM 679 C C . GLU A 1 87 ? -6.296 -4.772 3.738 1.00 84.69 87 GLU A C 1
ATOM 681 O O . GLU A 1 87 ? -6.697 -3.900 4.507 1.00 84.69 87 GLU A O 1
ATOM 686 N N . ALA A 1 88 ? -5.025 -5.184 3.705 1.00 82.56 88 ALA A N 1
ATOM 687 C CA . ALA A 1 88 ? -3.972 -4.679 4.584 1.00 82.56 88 ALA A CA 1
ATOM 688 C C . ALA A 1 88 ? -3.035 -3.713 3.846 1.00 82.56 88 ALA A C 1
ATOM 690 O O . ALA A 1 88 ? -2.458 -4.052 2.805 1.00 82.56 88 ALA A O 1
ATOM 691 N N . PHE A 1 89 ? -2.844 -2.532 4.431 1.00 82.12 89 PHE A N 1
ATOM 692 C CA . PHE A 1 89 ? -1.950 -1.483 3.962 1.00 82.12 89 PHE A CA 1
ATOM 693 C C . PHE A 1 89 ? -0.800 -1.315 4.956 1.00 82.12 89 PHE A C 1
ATOM 695 O O . PHE A 1 89 ? -0.979 -0.891 6.102 1.00 82.12 89 PHE A O 1
ATOM 702 N N . SER A 1 90 ? 0.408 -1.661 4.514 1.00 71.44 90 SER A N 1
ATOM 703 C CA . SER A 1 90 ? 1.631 -1.413 5.272 1.00 71.44 90 SER A CA 1
ATOM 704 C C . SER A 1 90 ? 1.999 0.068 5.208 1.00 71.44 90 SER A C 1
ATOM 706 O O . SER A 1 90 ? 1.882 0.660 4.136 1.00 71.44 90 SER A O 1
ATOM 708 N N . ASN A 1 91 ? 2.548 0.612 6.301 1.00 64.06 91 ASN A N 1
ATOM 709 C CA . ASN A 1 91 ? 3.040 1.996 6.414 1.00 64.06 91 ASN A CA 1
ATOM 710 C C . ASN A 1 91 ? 1.961 3.030 6.783 1.00 64.06 91 ASN A C 1
ATOM 712 O O . ASN A 1 91 ? 1.931 4.149 6.272 1.00 64.06 91 ASN A O 1
ATOM 716 N N . ALA A 1 92 ? 1.067 2.649 7.693 1.00 65.12 92 ALA A N 1
ATOM 717 C CA . ALA A 1 92 ? 0.095 3.570 8.247 1.00 65.12 92 ALA A CA 1
ATOM 718 C C . ALA A 1 92 ? 0.767 4.544 9.226 1.00 65.12 92 ALA A C 1
ATOM 720 O O . ALA A 1 92 ? 1.523 4.129 10.108 1.00 65.12 92 ALA A O 1
ATOM 721 N N . ASN A 1 93 ? 0.491 5.842 9.077 1.00 68.69 93 ASN A N 1
ATOM 722 C CA . ASN A 1 93 ? 0.990 6.841 10.015 1.00 68.69 93 ASN A CA 1
ATOM 723 C C . ASN A 1 93 ? 0.283 6.651 11.371 1.00 68.69 93 ASN A C 1
ATOM 725 O O . ASN A 1 93 ? -0.946 6.728 11.411 1.00 68.69 93 ASN A O 1
ATOM 729 N N . PRO A 1 94 ? 1.019 6.446 12.478 1.00 68.81 94 PRO A N 1
ATOM 730 C CA . PRO A 1 94 ? 0.421 6.237 13.792 1.00 68.81 94 PRO A CA 1
ATOM 731 C C . PRO A 1 94 ? -0.474 7.393 14.264 1.00 68.81 94 PRO A C 1
ATOM 733 O O . PRO A 1 94 ? -1.400 7.157 15.027 1.00 68.81 94 PRO A O 1
ATOM 736 N N . ALA A 1 95 ? -0.271 8.621 13.773 1.00 70.12 95 ALA A N 1
ATOM 737 C CA . ALA A 1 95 ? -1.149 9.753 14.086 1.00 70.12 95 ALA A CA 1
ATOM 738 C C . ALA A 1 95 ? -2.574 9.605 13.512 1.00 70.12 95 ALA A C 1
ATOM 740 O O . ALA A 1 95 ? -3.506 10.235 14.001 1.00 70.12 95 ALA A O 1
ATOM 741 N N . LEU A 1 96 ? -2.756 8.777 12.478 1.00 69.69 96 LEU A N 1
ATOM 742 C CA . LEU A 1 96 ? -4.067 8.514 11.876 1.00 69.69 96 LEU A CA 1
ATOM 743 C C . LEU A 1 96 ? -4.876 7.482 12.671 1.00 69.69 96 LEU A C 1
ATOM 745 O O . LEU A 1 96 ? -6.086 7.389 12.477 1.00 69.69 96 LEU A O 1
ATOM 749 N N . ILE A 1 97 ? -4.226 6.746 13.582 1.00 71.12 97 ILE A N 1
ATOM 750 C CA . ILE A 1 97 ? -4.867 5.730 14.423 1.00 71.12 97 ILE A CA 1
ATOM 751 C C . ILE A 1 97 ? -5.956 6.370 15.281 1.00 71.12 97 ILE A C 1
ATOM 753 O O . ILE A 1 97 ? -7.093 5.916 15.268 1.00 71.12 97 ILE A O 1
ATOM 757 N N . GLU A 1 98 ? -5.637 7.469 15.964 1.00 67.50 98 GLU A N 1
ATOM 758 C CA . GLU A 1 98 ? -6.576 8.139 16.872 1.00 67.50 98 GLU A CA 1
ATOM 759 C C . GLU A 1 98 ? -7.783 8.757 16.154 1.00 67.50 98 GLU A C 1
ATOM 761 O O . GLU A 1 98 ? -8.826 8.955 16.770 1.00 67.50 98 GLU A O 1
ATOM 766 N N . ILE A 1 99 ? -7.645 9.071 14.864 1.00 74.06 99 ILE A N 1
ATOM 767 C CA . ILE A 1 99 ? -8.652 9.823 14.106 1.00 74.06 99 ILE A CA 1
ATOM 768 C C . ILE A 1 99 ? -9.570 8.891 13.316 1.00 74.06 99 ILE A C 1
ATOM 770 O O . ILE A 1 99 ? -10.741 9.210 13.154 1.00 74.06 99 ILE A O 1
ATOM 774 N N . MET A 1 100 ? -9.039 7.780 12.796 1.00 80.69 100 MET A N 1
ATOM 775 C CA . MET A 1 100 ? -9.748 6.928 11.834 1.00 80.69 100 MET A CA 1
ATOM 776 C C . MET A 1 100 ? -10.207 5.590 12.417 1.00 80.69 100 MET A C 1
ATOM 778 O O . MET A 1 100 ? -10.952 4.871 11.759 1.00 80.69 100 MET A O 1
ATOM 782 N N . GLN A 1 101 ? -9.729 5.193 13.599 1.00 81.25 101 GLN A N 1
ATOM 783 C CA . GLN A 1 101 ? -10.020 3.866 14.136 1.00 81.25 101 GLN A CA 1
ATOM 784 C C . GLN A 1 101 ? -11.506 3.691 14.473 1.00 81.25 101 GLN A C 1
ATOM 786 O O . GLN A 1 101 ? -12.074 4.471 15.230 1.00 81.25 101 GLN A O 1
ATOM 791 N N . GLY A 1 102 ? -12.112 2.618 13.953 1.00 81.50 102 GLY A N 1
ATOM 792 C CA . GLY A 1 102 ? -13.530 2.300 14.166 1.00 81.50 102 GLY A CA 1
ATOM 793 C C . GLY A 1 102 ? -14.503 3.030 13.232 1.00 81.50 102 GLY A C 1
ATOM 794 O O . GLY A 1 102 ? -15.682 2.675 13.196 1.00 81.50 102 GLY A O 1
ATOM 795 N N . ASP A 1 103 ? -14.020 3.997 12.452 1.00 86.31 103 ASP A N 1
ATOM 796 C CA . ASP A 1 103 ? -14.792 4.666 11.408 1.00 86.31 103 ASP A CA 1
ATOM 797 C C . ASP A 1 103 ? -14.801 3.835 10.115 1.00 86.31 103 ASP A C 1
ATOM 799 O O . ASP A 1 103 ? -13.916 3.009 9.859 1.00 86.31 103 ASP A O 1
ATOM 803 N N . GLU A 1 104 ? -15.810 4.061 9.276 1.00 86.88 104 GLU A N 1
ATOM 804 C CA . GLU A 1 104 ? -15.953 3.382 7.993 1.00 86.88 104 GLU A CA 1
ATOM 805 C C . GLU A 1 104 ? -15.429 4.259 6.857 1.00 86.88 104 GLU A C 1
ATOM 807 O O . GLU A 1 104 ? -15.920 5.368 6.613 1.00 86.88 104 GLU A O 1
ATOM 812 N N . TYR A 1 105 ? -14.450 3.731 6.126 1.00 87.50 105 TYR A N 1
ATOM 813 C CA . TYR A 1 105 ? -13.806 4.422 5.017 1.00 87.50 105 TYR A CA 1
ATOM 814 C C . TYR A 1 105 ? -13.861 3.592 3.738 1.00 87.50 105 TYR A C 1
ATOM 816 O O . TYR A 1 105 ? -13.787 2.361 3.760 1.00 87.50 105 TYR A O 1
ATOM 824 N N . ALA A 1 106 ? -13.936 4.287 2.607 1.00 87.56 106 ALA A N 1
ATOM 825 C CA . ALA A 1 106 ? -13.664 3.729 1.295 1.00 87.56 106 ALA A CA 1
ATOM 826 C C . ALA A 1 106 ? -12.273 4.173 0.835 1.00 87.56 106 ALA A C 1
ATOM 828 O O . ALA A 1 106 ? -11.954 5.363 0.838 1.00 87.56 106 ALA A O 1
ATOM 829 N N . VAL A 1 107 ? -11.441 3.218 0.427 1.00 88.38 107 VAL A N 1
ATOM 830 C CA . VAL A 1 107 ? -10.072 3.477 -0.027 1.00 88.38 107 VAL A CA 1
ATOM 831 C C . VAL A 1 107 ? -9.906 3.037 -1.466 1.00 88.38 107 VAL A C 1
ATOM 833 O O . VAL A 1 107 ? -10.237 1.907 -1.829 1.00 88.38 107 VAL A O 1
ATOM 836 N N . TYR A 1 108 ? -9.349 3.942 -2.266 1.00 87.56 108 TYR A N 1
ATOM 837 C CA . TYR A 1 108 ? -8.983 3.706 -3.653 1.00 87.56 108 TYR A CA 1
ATOM 838 C C . TYR A 1 108 ? -7.471 3.534 -3.729 1.00 87.56 108 TYR A C 1
ATOM 840 O O . TYR A 1 108 ? -6.723 4.423 -3.315 1.00 87.56 108 TYR A O 1
ATOM 848 N N . TYR A 1 109 ? -7.010 2.398 -4.243 1.00 86.81 109 TYR A N 1
ATOM 849 C CA . TYR A 1 109 ? -5.591 2.056 -4.278 1.00 86.81 109 TYR A CA 1
ATOM 850 C C . TYR A 1 109 ? -5.185 1.421 -5.606 1.00 86.81 109 TYR A C 1
ATOM 852 O O . TYR A 1 109 ? -6.005 0.839 -6.316 1.00 86.81 109 TYR A O 1
ATOM 860 N N . ALA A 1 110 ? -3.905 1.537 -5.951 1.00 84.62 110 ALA A N 1
ATOM 861 C CA . ALA A 1 110 ? -3.340 0.849 -7.105 1.00 84.62 110 ALA A CA 1
ATOM 862 C C . ALA A 1 110 ? -3.159 -0.642 -6.787 1.00 84.62 110 ALA A C 1
ATOM 864 O O . ALA A 1 110 ? -2.530 -0.990 -5.787 1.00 84.62 110 ALA A O 1
ATOM 865 N N . LYS A 1 111 ? -3.697 -1.516 -7.642 1.00 80.12 111 LYS A N 1
ATOM 866 C CA . LYS A 1 111 ? -3.728 -2.971 -7.432 1.00 80.12 111 LYS A CA 1
ATOM 867 C C . LYS A 1 111 ? -2.358 -3.579 -7.107 1.00 80.12 111 LYS A C 1
ATOM 869 O O . LYS A 1 111 ? -2.242 -4.330 -6.143 1.00 80.12 111 LYS A O 1
ATOM 874 N N . ASP A 1 112 ? -1.336 -3.235 -7.887 1.00 78.06 112 ASP A N 1
ATOM 875 C CA . ASP A 1 112 ? -0.023 -3.884 -7.792 1.00 78.06 112 ASP A CA 1
ATOM 876 C C . ASP A 1 112 ? 0.833 -3.337 -6.646 1.00 78.06 112 ASP A C 1
ATOM 878 O O . ASP A 1 112 ? 1.528 -4.084 -5.961 1.00 78.06 112 ASP A O 1
ATOM 882 N N . THR A 1 113 ? 0.795 -2.023 -6.421 1.00 79.12 113 THR A N 1
ATOM 883 C CA . THR A 1 113 ? 1.652 -1.367 -5.421 1.00 79.12 113 THR A CA 1
ATOM 884 C C . THR A 1 113 ? 0.979 -1.219 -4.060 1.00 79.12 113 THR A C 1
ATOM 886 O O . THR A 1 113 ? 1.644 -0.843 -3.096 1.00 79.12 113 THR A O 1
ATOM 889 N N . LYS A 1 114 ? -0.338 -1.457 -3.981 1.00 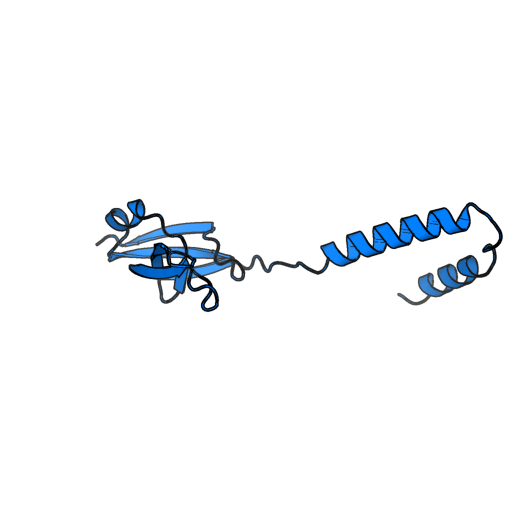80.38 114 LYS A N 1
ATOM 890 C CA . LYS A 1 114 ? -1.204 -1.095 -2.845 1.00 80.38 114 LYS A CA 1
ATOM 891 C C . LYS A 1 114 ? -1.041 0.358 -2.391 1.00 80.38 114 LYS A C 1
ATOM 893 O O . LYS A 1 114 ? -1.329 0.701 -1.246 1.00 80.38 114 LYS A O 1
ATOM 898 N N . GLN A 1 115 ? -0.586 1.230 -3.290 1.00 80.62 115 GLN A N 1
ATOM 899 C CA . GLN A 1 115 ? -0.452 2.646 -3.001 1.00 80.62 115 GLN A CA 1
ATOM 900 C C . GLN A 1 115 ? -1.843 3.261 -2.885 1.00 80.62 115 GLN A C 1
ATOM 902 O O . GLN A 1 115 ? -2.639 3.183 -3.822 1.00 80.62 115 GLN A O 1
ATOM 907 N N . ILE A 1 116 ? -2.115 3.884 -1.742 1.00 82.62 116 ILE A N 1
ATOM 908 C CA . ILE A 1 116 ? -3.355 4.616 -1.498 1.00 82.62 116 ILE A CA 1
ATOM 909 C C . ILE A 1 116 ? -3.358 5.869 -2.377 1.00 82.62 116 ILE A C 1
ATOM 911 O O . ILE A 1 116 ? -2.434 6.680 -2.318 1.00 82.62 116 ILE A O 1
ATOM 915 N N . LEU A 1 117 ? -4.393 6.006 -3.202 1.00 83.00 117 LEU A N 1
ATOM 916 C CA . LEU A 1 117 ? -4.600 7.145 -4.096 1.00 83.00 117 LEU A CA 1
ATOM 917 C C . LEU A 1 117 ? -5.591 8.143 -3.497 1.00 83.00 117 LEU A C 1
ATOM 919 O O . LEU A 1 117 ? -5.387 9.348 -3.597 1.00 83.00 117 LEU A O 1
ATOM 923 N N . SER A 1 118 ? -6.661 7.636 -2.883 1.00 83.00 118 SER A N 1
ATOM 924 C CA . SER A 1 118 ? -7.697 8.451 -2.249 1.00 83.00 118 SER A CA 1
ATOM 925 C C . SER A 1 118 ? -8.370 7.694 -1.108 1.00 83.00 118 SER A C 1
ATOM 927 O O . SER A 1 118 ? -8.440 6.461 -1.124 1.00 83.00 118 SER A O 1
ATOM 929 N N . VAL A 1 119 ? -8.876 8.445 -0.131 1.00 85.69 119 VAL A N 1
ATOM 930 C CA . VAL A 1 119 ? -9.597 7.945 1.040 1.00 85.69 119 VAL A CA 1
ATOM 931 C C . VAL A 1 119 ? -10.838 8.808 1.242 1.00 85.69 119 VAL A C 1
ATOM 933 O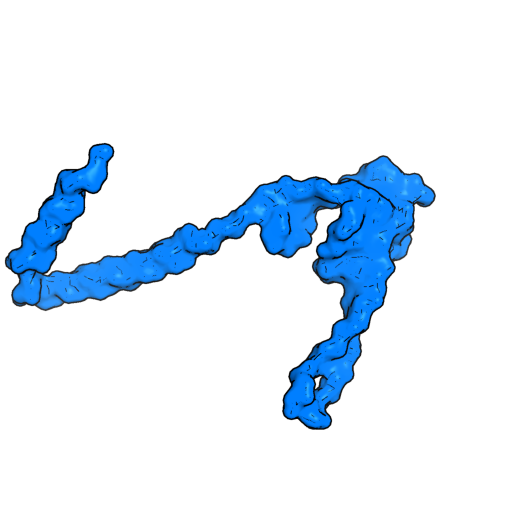 O . VAL A 1 119 ? -10.738 10.029 1.342 1.00 85.69 119 VAL A O 1
ATOM 936 N N . GLU A 1 120 ? -12.002 8.172 1.314 1.00 85.94 120 GLU A N 1
ATOM 937 C CA . GLU A 1 120 ? -13.299 8.820 1.507 1.00 85.94 120 GLU A CA 1
ATOM 938 C C . GLU A 1 120 ? -13.931 8.317 2.808 1.00 85.94 120 GLU A C 1
ATOM 940 O O . GLU A 1 120 ? -14.029 7.108 3.025 1.00 85.94 120 GLU A O 1
ATOM 945 N N . LEU A 1 121 ? -14.355 9.238 3.677 1.00 86.88 121 LEU A N 1
ATOM 946 C CA . LEU A 1 121 ? -15.120 8.901 4.878 1.00 86.88 121 LEU A CA 1
ATOM 947 C C . LEU A 1 121 ? -16.555 8.559 4.473 1.00 86.88 121 LEU A C 1
ATOM 949 O O . LEU A 1 121 ? -17.225 9.373 3.838 1.00 86.88 121 LEU A O 1
ATOM 953 N N . ILE A 1 122 ? -17.018 7.375 4.864 1.00 89.38 122 ILE A N 1
ATOM 954 C CA . ILE A 1 122 ? -18.379 6.909 4.586 1.00 89.38 122 ILE A CA 1
ATOM 955 C C . ILE A 1 122 ? -19.269 7.130 5.801 1.00 89.38 122 ILE A C 1
ATOM 957 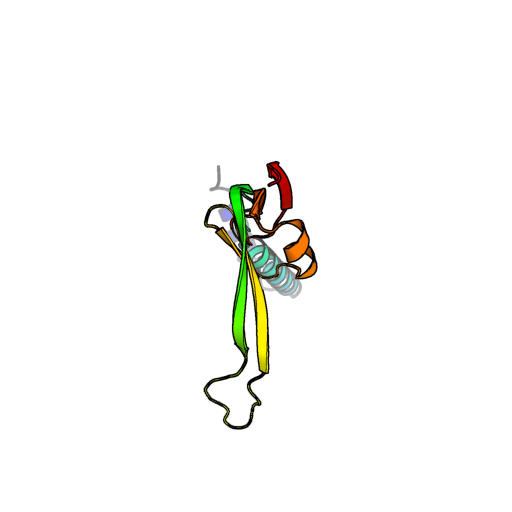O O . ILE A 1 122 ? -20.352 7.700 5.682 1.00 89.38 122 ILE A O 1
ATOM 961 N N . SER A 1 123 ? -18.803 6.702 6.972 1.00 87.44 123 SER A N 1
ATOM 962 C CA . SER A 1 123 ? -19.552 6.836 8.213 1.00 87.44 123 SER A CA 1
ATOM 963 C C . SER A 1 123 ? -18.607 7.029 9.384 1.00 87.44 123 SER A C 1
ATOM 965 O O . SER A 1 123 ? -17.595 6.338 9.497 1.00 87.44 123 SER A O 1
ATOM 967 N N . LYS A 1 124 ? -18.974 7.960 10.263 1.00 84.69 124 LYS A N 1
ATOM 968 C CA . LYS A 1 124 ? -18.275 8.222 11.516 1.00 84.69 124 LYS A CA 1
ATOM 969 C C . LYS A 1 124 ? -19.038 7.591 12.672 1.00 84.69 124 LYS A C 1
ATOM 971 O O . LYS A 1 124 ? -20.269 7.682 12.692 1.00 84.69 124 LYS A O 1
ATOM 976 N N . LYS A 1 125 ? -18.325 6.951 13.591 1.00 68.69 125 LYS A N 1
ATOM 977 C CA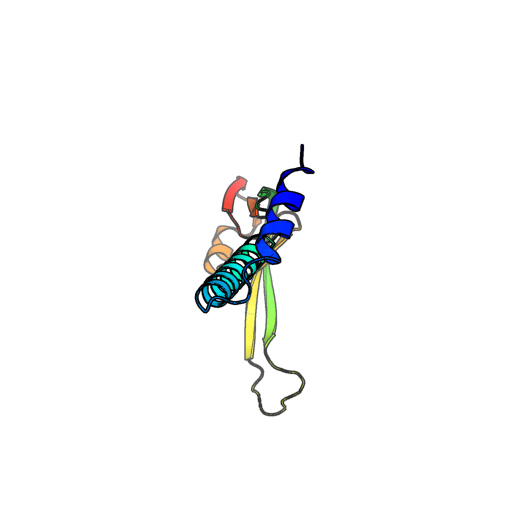 . LYS A 1 125 ? -18.906 6.284 14.758 1.00 68.69 125 LYS A CA 1
ATOM 978 C C . LYS A 1 125 ? -18.856 7.149 16.015 1.00 68.69 125 LYS A C 1
ATOM 980 O O . LYS A 1 125 ? -17.988 8.048 16.105 1.00 68.69 125 LYS A O 1
#

Secondary structure (DSSP, 8-state):
--SHHHHHHHHHTTS-TTSTTHHHHHHHHHHHHHHHHHHHT------EEEEEEE-EEEEEEEEES-TT-TTS--EEEEEEEEEETTEEEE---GGGHHHHTT-EEEEEEETTT--EEEEEEEE--

Sequence (125 aa):
MCGASALFFGYKLLTDVSSPSAWVWTIISAFFTAFFSRGLFNKVDYSVQKTQGEVQFVKVEKLSGSASDPTYKRNKVSNYEMHIGGEAFSNANPALIEIMQGDEYAVYYAKDTKQILSVELISKK

Solvent-accessible surface area (backbone atoms only — not comparable to full-atom values): 7612 Å² total; per-residue (Å²): 143,86,71,71,70,62,58,62,55,57,58,67,68,72,75,53,84,87,45,89,64,49,60,57,54,48,53,53,52,51,52,54,50,56,52,54,56,64,62,68,70,70,74,75,60,73,54,75,42,78,41,54,29,55,30,42,77,44,83,42,76,44,77,47,66,66,97,86,48,96,81,61,80,64,46,79,46,77,44,41,32,36,31,33,52,91,46,79,38,80,79,44,62,73,80,49,49,85,76,43,57,67,21,28,36,38,39,33,23,27,65,77,76,59,46,76,76,48,78,43,86,75,47,84,118

Nearest PDB structures (foldseek):
  7yny-assembly1_G  TM=5.768E-01  e=2.079E-02  Helicoverpa armigera nucleopolyhedrovirus
  7ypo-assembly1_A  TM=5.382E-01  e=1.547E-02  Helicoverpa armigera nucleopolyhedrovirus
  8p0w-assembly1_B  TM=2.574E-01  e=8.650E-01  Homo sapiens
  8wpz-assembly1_B  TM=3.596E-01  e=4.812E+00  Synechococcus elongatus PCC 7942 = FACHB-805
  3tas-assembly1_A  TM=2.039E-01  e=1.473E+00  Streptomyces viridosporus

Mean predicted aligned error: 16.88 Å

Foldseek 3Di:
DPPPPVVVVVVVVPPDPPDPVVVVVVVVVVVVCVVVVVVVPPPQQQDKDKFKAAKDKDWDFDFDDDPPDPPDDGDGDTWIWIDGNRDIDTDDDPVCCVVRHRFMKMFIAGPPPRHTPDIGGDGDD

pLDDT: mean 70.23, std 14.2, range [40.81, 89.38]